Protein AF-X1QXH3-F1 (afdb_monomer)

Nearest PDB structures (foldseek):
  6d8k-assembly1_A  TM=6.281E-01  e=1.648E-02  Bacteroides ovatus
  6ncw-assembly1_A  TM=4.929E-01  e=1.855E-02  Eisenbergiella tayi
  6ncx-assembly1_C  TM=5.466E-01  e=3.772E-02  Eisenbergiella tayi
  6bqm-assembly1_A  TM=4.252E-01  e=1.968E-02  Vibrio cholerae O395
  6ncx-assembly1_D  TM=4.788E-01  e=3.772E-02  Eisenbergiella tayi

Foldseek 3Di:
DPVLVVLVVLLVPLVVVCVVDVADVVSLVVNLVSLVVHPDDPVSVVVNVVSVVSPPHAADQFNQLVQKWWDDDDVNFTKIKGWHQPQFKFFKWFWFKFADDQWKKWKDKPNHTWDMDGDGTDGDITGHIDGHGTMMIMMTIDDDPRRPDDGDPSMRTGTRRHD

Mean predicted aligned error: 6.73 Å

Secondary structure (DSSP, 8-state):
-HHHHHHHHHHHHHHHHHHH-S--TTHHHHHHHHHHHH--SHHHHHHHHHHHTTTTSS--SSB-GGG-EEEEEETT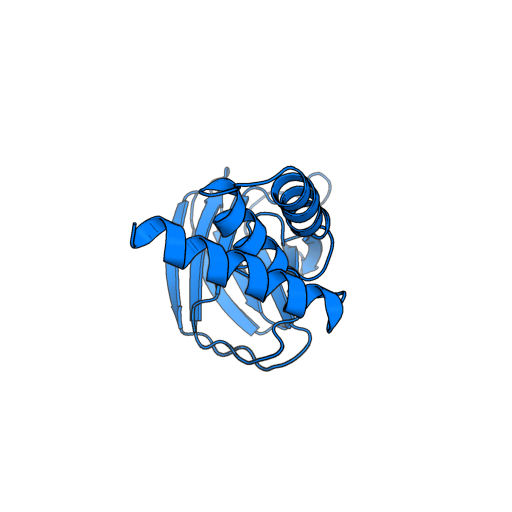EEEEEEEE--SS-EEEEEEEEEESSS-EEEEEETTEEEEEEESSEEEEEEEEEE-SSSEEEEEEEESS--TTS--S-SEEEEEEEE-

Solvent-accessible surface area (backbone atoms only — not comparable to full-atom values): 8855 Å² total; per-residue (Å²): 114,70,73,62,54,52,43,54,52,56,50,58,48,41,53,55,49,46,73,76,47,84,78,51,25,35,52,20,56,54,32,26,58,50,34,76,76,59,59,87,47,76,66,43,50,58,48,24,54,50,21,52,62,54,68,76,69,45,49,38,87,16,40,49,52,87,43,61,42,63,67,48,68,56,95,87,28,42,30,28,32,25,77,27,59,43,82,48,58,30,46,19,33,34,39,43,35,41,34,78,57,90,35,32,39,37,36,26,42,78,84,40,86,68,46,74,53,70,50,38,65,45,79,47,78,44,82,42,81,46,71,59,38,86,42,36,38,30,44,32,48,51,64,94,71,64,83,89,77,70,71,64,76,68,49,48,45,33,33,31,65,35,98

Organism: NCBI:txid412755

Radius of gyration: 18.26 Å; Cα contacts (8 Å, |Δi|>4): 322; chains: 1; bounding box: 44×34×48 Å

Sequence (163 aa):
AEKERNFKEAETKYREVLRLNSQYFPAWIHLRDVLSVNSRTAGDQIELERLEKKIALFKMDRIVPDAWTWSGNYEGLPSWKAPFRIAEPLNGLRIKFTGEEKGAWKLLLDGRFIEAWAGSKWVEDRPVTVPAGEHEFRLIYYGNIFPSEKKKPPFTLQVHFKK

pLDDT: mean 79.24, std 11.8, range [45.69, 96.62]

Structure (mmCIF, N/CA/C/O backbone):
data_AF-X1QXH3-F1
#
_entry.id   AF-X1QXH3-F1
#
loop_
_atom_site.group_PDB
_atom_site.id
_atom_site.type_symbol
_atom_site.label_atom_id
_atom_site.label_alt_id
_atom_site.label_comp_id
_atom_site.label_asym_id
_atom_site.label_entity_id
_atom_site.label_seq_id
_atom_site.pdbx_PDB_ins_code
_atom_site.Cartn_x
_atom_site.Cartn_y
_atom_site.Cartn_z
_atom_site.occupancy
_atom_site.B_iso_or_equiv
_atom_site.auth_seq_id
_atom_site.auth_comp_id
_atom_site.auth_asym_id
_atom_site.auth_atom_id
_atom_site.pdbx_PDB_model_num
ATOM 1 N N . ALA A 1 1 ? -26.548 -8.399 14.775 1.00 55.44 1 ALA A N 1
ATOM 2 C CA . ALA A 1 1 ? -25.954 -9.559 15.472 1.00 55.44 1 ALA A CA 1
ATOM 3 C C . ALA A 1 1 ? -24.598 -9.956 14.875 1.00 55.44 1 ALA A C 1
ATOM 5 O O . ALA A 1 1 ? -23.573 -9.549 15.405 1.00 55.44 1 ALA A O 1
ATOM 6 N N . GLU A 1 2 ? -24.555 -10.723 13.780 1.00 57.16 2 GLU A N 1
ATOM 7 C CA . GLU A 1 2 ? -23.307 -11.344 13.292 1.00 57.16 2 GLU A CA 1
ATOM 8 C C . GLU A 1 2 ? -22.333 -10.341 12.642 1.00 57.16 2 GLU A C 1
ATOM 10 O O . GLU A 1 2 ? -21.167 -10.266 13.019 1.00 57.16 2 GLU A O 1
ATOM 15 N N . LYS A 1 3 ? -22.827 -9.466 11.756 1.00 59.59 3 LYS A N 1
ATOM 16 C CA . LYS A 1 3 ? -22.007 -8.451 11.062 1.00 59.59 3 LYS A CA 1
ATOM 17 C C . LYS A 1 3 ? -21.305 -7.472 12.020 1.00 59.59 3 LYS A C 1
ATOM 19 O O . LYS A 1 3 ? -20.147 -7.128 11.815 1.00 59.59 3 LYS A O 1
ATOM 24 N N . GLU A 1 4 ? -21.980 -7.065 13.095 1.00 58.56 4 GLU A N 1
ATOM 25 C CA . GLU A 1 4 ? -21.424 -6.155 14.109 1.00 58.56 4 GLU A CA 1
ATOM 26 C C . GLU A 1 4 ? -20.400 -6.858 15.007 1.00 58.56 4 GLU A C 1
ATOM 28 O O . GLU A 1 4 ? -19.389 -6.253 15.374 1.00 58.56 4 GLU A O 1
ATOM 33 N N . ARG A 1 5 ? -20.617 -8.144 15.329 1.00 62.03 5 ARG A N 1
ATOM 34 C CA . ARG A 1 5 ? -19.631 -8.981 16.034 1.00 62.03 5 ARG A CA 1
ATOM 35 C C . ARG A 1 5 ? -18.299 -8.979 15.269 1.00 62.03 5 ARG A C 1
ATOM 37 O O . ARG A 1 5 ? -17.258 -8.737 15.877 1.00 62.03 5 ARG A O 1
ATOM 44 N N . ASN A 1 6 ? -18.358 -9.083 13.940 1.00 67.56 6 ASN A N 1
ATOM 45 C CA . ASN A 1 6 ? -17.184 -9.144 13.060 1.00 67.56 6 ASN A CA 1
ATOM 46 C C . ASN A 1 6 ? -16.370 -7.840 13.022 1.00 67.56 6 ASN A C 1
ATOM 48 O O . ASN A 1 6 ? -15.144 -7.873 13.143 1.00 67.56 6 ASN A O 1
ATOM 52 N N . PHE A 1 7 ? -17.019 -6.676 12.917 1.00 71.81 7 PHE A N 1
ATOM 53 C CA . PHE A 1 7 ? -16.288 -5.405 12.952 1.00 71.81 7 PHE A CA 1
ATOM 54 C C . PHE A 1 7 ? -15.589 -5.153 14.299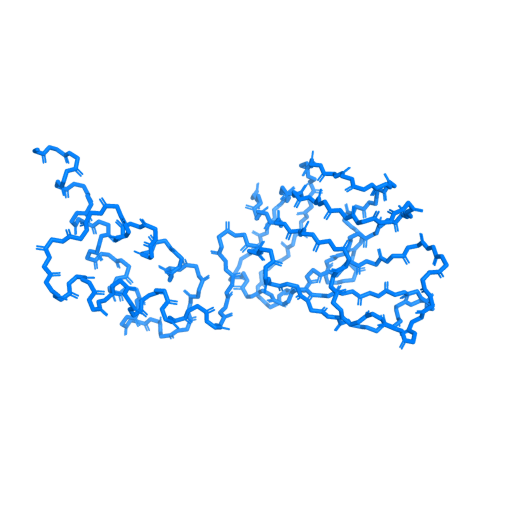 1.00 71.81 7 PHE A C 1
ATOM 56 O O . PHE A 1 7 ? -14.581 -4.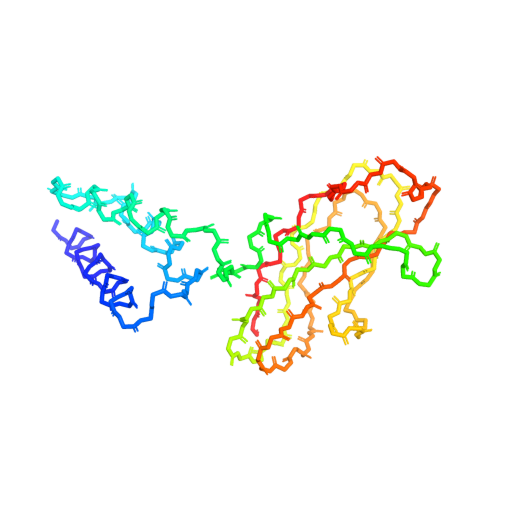460 14.320 1.00 71.81 7 PHE A O 1
ATOM 63 N N . LYS A 1 8 ? -16.086 -5.700 15.425 1.00 67.88 8 LYS A N 1
ATOM 64 C CA . LYS A 1 8 ? -15.467 -5.517 16.763 1.00 67.88 8 LYS A CA 1
ATOM 65 C C . LYS A 1 8 ? -14.120 -6.214 16.890 1.00 67.88 8 LYS A C 1
ATOM 67 O O . LYS A 1 8 ? -13.197 -5.697 17.519 1.00 67.88 8 LYS A O 1
ATOM 72 N N . GLU A 1 9 ? -14.000 -7.369 16.250 1.00 69.75 9 GLU A N 1
ATOM 73 C CA . GLU A 1 9 ? -12.726 -8.064 16.140 1.00 69.75 9 GLU A CA 1
ATOM 74 C C . GLU A 1 9 ? -11.737 -7.322 15.243 1.00 69.75 9 GLU A C 1
ATOM 76 O O . GLU A 1 9 ? -10.597 -7.115 15.650 1.00 69.75 9 GLU A O 1
ATOM 81 N N . ALA A 1 10 ? -12.151 -6.909 14.041 1.00 77.69 10 ALA A N 1
ATOM 82 C CA . ALA A 1 10 ? -11.262 -6.219 13.102 1.00 77.69 10 ALA A CA 1
ATOM 83 C C . ALA A 1 10 ? -10.753 -4.876 13.665 1.00 77.69 10 ALA A C 1
ATOM 85 O O . ALA A 1 10 ? -9.593 -4.510 13.480 1.00 77.69 10 ALA A O 1
ATOM 86 N N . GLU A 1 11 ? -11.618 -4.197 14.419 1.00 74.38 11 GLU A N 1
ATOM 87 C CA . GLU A 1 11 ? -11.330 -2.998 15.196 1.00 74.38 11 GLU A CA 1
ATOM 88 C C . GLU A 1 11 ? -10.225 -3.217 16.231 1.00 74.38 11 GLU A C 1
ATOM 90 O O . GLU A 1 11 ? -9.202 -2.538 16.198 1.00 74.38 11 GLU A O 1
ATOM 95 N N . THR A 1 12 ? -10.393 -4.204 17.113 1.00 85.00 12 THR A N 1
ATOM 96 C CA . THR A 1 12 ? -9.421 -4.508 18.176 1.00 85.00 12 THR A CA 1
ATOM 97 C C . THR A 1 12 ? -8.050 -4.903 17.599 1.00 85.00 12 THR A C 1
ATOM 99 O O . THR A 1 12 ? -7.009 -4.563 18.161 1.00 85.00 12 THR A O 1
ATOM 102 N N . LYS A 1 13 ? -8.032 -5.573 16.438 1.00 75.69 13 LYS A N 1
ATOM 103 C CA . LYS A 1 13 ? -6.828 -6.186 15.852 1.00 75.69 13 LYS A CA 1
ATOM 104 C C . LYS A 1 13 ? -5.816 -5.186 15.279 1.00 75.69 13 LYS A C 1
ATOM 106 O O . LYS A 1 13 ? -4.644 -5.246 15.642 1.00 75.69 13 LYS A O 1
ATOM 111 N N . TYR A 1 14 ? -6.207 -4.228 14.434 1.00 80.69 14 TYR A N 1
ATOM 112 C CA . TYR A 1 14 ? -5.215 -3.279 13.886 1.00 80.69 14 TYR A CA 1
ATOM 113 C C . TYR A 1 14 ? -4.680 -2.270 14.939 1.00 80.69 14 TYR A C 1
ATOM 115 O O . TYR A 1 14 ? -3.644 -1.637 14.715 1.00 80.69 14 TYR A O 1
ATOM 123 N N . ARG A 1 15 ? -5.338 -2.142 16.103 1.00 81.44 15 ARG A N 1
ATOM 124 C CA . ARG A 1 15 ? -4.878 -1.335 17.256 1.00 81.44 15 ARG A CA 1
ATOM 125 C C . ARG A 1 15 ? -3.687 -1.986 17.947 1.00 81.44 15 ARG A C 1
ATOM 127 O O . ARG A 1 15 ? -2.678 -1.338 18.218 1.00 81.44 15 ARG A O 1
ATOM 134 N N . GLU A 1 16 ? -3.753 -3.300 18.132 1.00 83.19 16 GLU A N 1
ATOM 135 C CA . GLU A 1 16 ? -2.626 -4.093 18.619 1.00 83.19 16 GLU A CA 1
ATOM 136 C C . GLU A 1 16 ? -1.417 -4.000 17.665 1.00 83.19 16 GLU A C 1
ATOM 138 O O . GLU A 1 16 ? -0.287 -3.789 18.114 1.00 83.19 16 GLU A O 1
ATOM 143 N N . VAL A 1 17 ? -1.659 -3.996 16.345 1.00 73.31 17 VAL A N 1
ATOM 144 C CA . VAL A 1 17 ? -0.618 -3.790 15.316 1.00 73.31 17 VAL A CA 1
ATOM 145 C C . VAL A 1 17 ? 0.075 -2.424 15.446 1.00 73.31 17 VAL A C 1
ATOM 147 O O . VAL A 1 17 ? 1.301 -2.355 15.337 1.00 73.31 17 VAL A O 1
ATOM 150 N N . LEU A 1 18 ? -0.661 -1.342 15.745 1.00 71.44 18 LEU A N 1
ATOM 151 C CA . LEU A 1 18 ? -0.065 -0.019 16.005 1.00 71.44 18 LEU A CA 1
ATOM 152 C C . LEU A 1 18 ? 0.845 0.040 17.226 1.00 71.44 18 LEU A C 1
ATOM 154 O O . LEU A 1 18 ? 1.728 0.907 17.276 1.00 71.44 18 LEU A O 1
ATOM 158 N N . ARG A 1 19 ? 0.516 -0.763 18.239 1.00 80.31 19 ARG A N 1
ATOM 159 C CA . ARG A 1 19 ? 1.165 -0.764 19.550 1.00 80.31 19 ARG A CA 1
ATOM 160 C C . ARG A 1 19 ? 2.523 -1.458 19.489 1.00 80.31 19 ARG A C 1
ATOM 162 O O . ARG A 1 19 ? 3.424 -1.080 20.228 1.00 80.31 19 ARG A O 1
ATOM 169 N N . LEU A 1 20 ? 2.646 -2.441 18.596 1.00 67.38 20 LEU A N 1
ATOM 170 C CA . LEU A 1 20 ? 3.855 -3.231 18.370 1.00 67.38 20 LEU A CA 1
ATOM 171 C C . LEU A 1 20 ? 4.760 -2.607 17.296 1.00 67.38 20 LEU A C 1
ATOM 173 O O . LEU A 1 20 ? 5.945 -2.415 17.548 1.00 67.38 20 LEU A O 1
ATOM 177 N N . ASN A 1 21 ? 4.212 -2.225 16.134 1.00 66.56 21 ASN A N 1
ATOM 178 C CA . ASN A 1 21 ? 4.941 -1.445 15.130 1.00 66.56 21 ASN A CA 1
ATOM 179 C C . ASN A 1 21 ? 4.266 -0.082 14.918 1.00 66.56 21 ASN A C 1
ATOM 181 O O . ASN A 1 21 ? 3.238 0.060 14.248 1.00 66.56 21 ASN A O 1
ATOM 185 N N . SER A 1 22 ? 4.898 0.961 15.457 1.00 70.19 22 SER A N 1
ATOM 186 C CA . SER A 1 22 ? 4.425 2.338 15.341 1.00 70.19 22 SER A CA 1
ATOM 187 C C . SER A 1 22 ? 4.628 2.958 13.950 1.00 70.19 22 SER A C 1
ATOM 189 O O . SER A 1 22 ? 4.275 4.126 13.780 1.00 70.19 22 SER A O 1
ATOM 191 N N . GLN A 1 23 ? 5.122 2.193 12.963 1.00 65.19 23 GLN A N 1
ATOM 192 C CA . GLN A 1 23 ? 5.494 2.627 11.611 1.00 65.19 23 GLN A CA 1
ATOM 193 C C . GLN A 1 23 ? 5.084 1.603 10.514 1.00 65.19 23 GLN A C 1
ATOM 195 O O . GLN A 1 23 ? 5.916 0.888 9.963 1.00 65.19 23 GLN A O 1
ATOM 200 N N . TYR A 1 24 ? 3.786 1.524 10.170 1.00 67.00 24 TYR A N 1
ATOM 201 C CA . TYR A 1 24 ? 3.242 0.534 9.215 1.00 67.00 24 TYR A CA 1
ATOM 202 C C . TYR A 1 24 ? 1.920 0.963 8.514 1.00 67.00 24 TYR A C 1
ATOM 204 O O . TYR A 1 24 ? 0.858 0.430 8.828 1.00 67.00 24 TYR A O 1
ATOM 212 N N . PHE A 1 25 ? 1.943 1.851 7.501 1.00 68.69 25 PHE A N 1
ATOM 213 C CA . PHE A 1 25 ? 0.722 2.227 6.731 1.00 68.69 25 PHE A CA 1
ATOM 214 C C . PHE A 1 25 ? 0.293 1.259 5.619 1.00 68.69 25 PHE A C 1
ATOM 216 O O . PHE A 1 25 ? -0.032 1.646 4.511 1.00 68.69 25 PHE A O 1
ATOM 223 N N . PRO A 1 26 ? 0.247 -0.034 5.923 1.00 73.81 26 PRO A N 1
ATOM 224 C CA . PRO A 1 26 ? -0.897 -0.870 5.541 1.00 73.81 26 PRO A CA 1
ATOM 225 C C . PRO A 1 26 ? -1.969 -0.929 6.612 1.00 73.81 26 PRO A C 1
ATOM 227 O O . PRO A 1 26 ? -3.142 -0.675 6.347 1.00 73.81 26 PRO A O 1
ATOM 230 N N . ALA A 1 27 ? -1.577 -1.251 7.847 1.00 69.81 27 ALA A N 1
ATOM 231 C CA . ALA A 1 27 ? -2.521 -1.525 8.931 1.00 69.81 27 ALA A CA 1
ATOM 232 C C . ALA A 1 27 ? -3.408 -0.310 9.239 1.00 69.81 27 ALA A C 1
ATOM 234 O O . ALA A 1 27 ? -4.531 -0.426 9.717 1.00 69.81 27 ALA A O 1
ATOM 235 N N . TRP A 1 28 ? -2.875 0.864 8.922 1.00 69.25 28 TRP A N 1
ATOM 236 C CA . TRP A 1 28 ? -3.445 2.173 9.174 1.00 69.25 28 TRP A CA 1
ATOM 237 C C . TRP A 1 28 ? -4.603 2.471 8.195 1.00 69.25 28 TRP A C 1
ATOM 239 O O . TRP A 1 28 ? -5.638 2.983 8.610 1.00 69.25 28 TRP A O 1
ATOM 249 N N . ILE A 1 29 ? -4.482 2.048 6.923 1.00 73.56 29 ILE A N 1
ATOM 250 C CA . ILE A 1 29 ? -5.555 2.110 5.908 1.00 73.56 29 ILE A CA 1
ATOM 251 C C . ILE A 1 29 ? -6.711 1.203 6.317 1.00 73.56 29 ILE A C 1
ATOM 253 O O . ILE A 1 29 ? -7.869 1.594 6.237 1.00 73.56 29 ILE A O 1
ATOM 257 N N . HIS A 1 30 ? -6.415 -0.033 6.707 1.00 68.69 30 HIS A N 1
ATOM 258 C CA . HIS A 1 30 ? -7.485 -1.005 6.865 1.00 68.69 30 HIS A CA 1
ATOM 259 C C . HIS A 1 30 ? -8.227 -0.845 8.186 1.00 68.69 30 HIS A C 1
ATOM 261 O O . HIS A 1 30 ? -9.422 -1.129 8.228 1.00 68.69 30 HIS A O 1
ATOM 267 N N . LEU A 1 31 ? -7.588 -0.316 9.237 1.00 79.62 31 LEU A N 1
ATOM 268 C CA . LEU A 1 31 ? -8.359 0.091 10.408 1.00 79.62 31 LEU A CA 1
ATOM 269 C C . LEU A 1 31 ? -9.157 1.368 10.161 1.00 79.62 31 LEU A C 1
ATOM 271 O O . LEU A 1 31 ? -10.265 1.468 10.676 1.00 79.62 31 LEU A O 1
ATOM 275 N N . ARG A 1 32 ? -8.643 2.299 9.343 1.00 77.12 32 ARG A N 1
ATOM 276 C CA . ARG A 1 32 ? -9.455 3.395 8.801 1.00 77.12 32 ARG A CA 1
ATOM 277 C C . ARG A 1 32 ? -10.715 2.827 8.140 1.00 77.12 32 ARG A C 1
ATOM 279 O O . ARG A 1 32 ? -11.825 3.163 8.542 1.00 77.12 32 ARG A O 1
ATOM 286 N N . ASP A 1 33 ? -10.553 1.896 7.204 1.00 86.56 33 ASP A N 1
ATOM 287 C CA . ASP A 1 33 ? -11.674 1.307 6.465 1.00 86.56 33 ASP A CA 1
ATOM 288 C C . ASP A 1 33 ? -12.656 0.556 7.392 1.00 86.56 33 ASP A C 1
ATOM 290 O O . ASP A 1 33 ? -13.864 0.760 7.304 1.00 86.56 33 ASP A O 1
ATOM 294 N N . VAL A 1 34 ? -12.166 -0.255 8.335 1.00 76.75 34 VAL A N 1
ATOM 295 C CA . VAL A 1 34 ? -12.995 -1.019 9.293 1.00 76.75 34 VAL A CA 1
ATOM 296 C C . VAL A 1 34 ? -13.791 -0.120 10.235 1.00 76.75 34 VAL A C 1
ATOM 298 O O . VAL A 1 34 ? -14.979 -0.361 10.463 1.00 76.75 34 VAL A O 1
ATOM 301 N N . LEU A 1 35 ? -13.152 0.908 10.790 1.00 79.25 35 LEU A N 1
ATOM 302 C CA . LEU A 1 35 ? -13.797 1.780 11.765 1.00 79.25 35 LEU A CA 1
ATOM 303 C C . LEU A 1 35 ? -14.742 2.784 11.109 1.00 79.25 35 LEU A C 1
ATOM 305 O O . LEU A 1 35 ? -15.755 3.129 11.715 1.00 79.25 35 LEU A O 1
ATOM 309 N N . SER A 1 36 ? -14.482 3.162 9.853 1.00 75.81 36 SER A N 1
ATOM 310 C CA . SER A 1 36 ? -15.387 4.005 9.062 1.00 75.81 36 SER A CA 1
ATOM 311 C C . SER A 1 36 ? -16.774 3.384 8.839 1.00 75.81 36 SER A C 1
ATOM 313 O O . SER A 1 36 ? -17.728 4.106 8.564 1.00 75.81 36 SER A O 1
ATOM 315 N N . VAL A 1 37 ? -16.909 2.057 8.982 1.00 82.19 37 VAL A N 1
ATOM 316 C CA . VAL A 1 37 ? -18.167 1.332 8.732 1.00 82.19 37 VAL A CA 1
ATOM 317 C C . VAL A 1 37 ? -18.889 0.918 10.025 1.00 82.19 37 VAL A C 1
ATOM 319 O O . VAL A 1 37 ? -20.084 0.630 9.979 1.00 82.19 37 VAL A O 1
ATOM 322 N N . ASN A 1 38 ? -18.212 0.869 11.183 1.00 72.38 38 ASN A N 1
ATOM 323 C CA . ASN A 1 38 ? -18.792 0.290 12.407 1.00 72.38 38 ASN A CA 1
ATOM 324 C C . ASN A 1 38 ? -18.125 0.788 13.720 1.00 72.38 38 ASN A C 1
ATOM 326 O O . ASN A 1 38 ? -17.814 -0.007 14.613 1.00 72.38 38 ASN A O 1
ATOM 330 N N . SER A 1 39 ? -17.914 2.095 13.886 1.00 74.81 39 SER A N 1
ATOM 331 C CA . SER A 1 39 ? -17.568 2.666 15.202 1.00 74.81 39 SER A CA 1
ATOM 332 C C . SER A 1 39 ? -18.719 2.487 16.206 1.00 74.81 39 SER A C 1
ATOM 334 O O . SER A 1 39 ? -19.881 2.632 15.820 1.00 74.81 39 SER A O 1
ATOM 336 N N . ARG A 1 40 ? -18.433 2.222 17.489 1.00 74.06 40 ARG A N 1
ATOM 337 C CA . ARG A 1 40 ? -19.476 2.040 18.529 1.00 74.06 40 ARG A CA 1
ATOM 338 C C . ARG A 1 40 ? -19.292 2.864 19.795 1.00 74.06 40 ARG A C 1
ATOM 340 O O . ARG A 1 40 ? -20.217 2.928 20.602 1.00 74.06 40 ARG A O 1
ATOM 347 N N . THR A 1 41 ? -18.120 3.448 20.006 1.00 82.31 41 THR A N 1
ATOM 348 C CA . THR A 1 41 ? -17.803 4.220 21.209 1.00 82.31 41 THR A CA 1
ATOM 349 C C . THR A 1 41 ? -16.992 5.463 20.853 1.00 82.31 41 THR A C 1
ATOM 351 O O . THR A 1 41 ? -16.329 5.510 19.821 1.00 82.31 41 THR A O 1
ATOM 354 N N . ALA A 1 42 ? -16.977 6.461 21.739 1.00 77.06 42 ALA A N 1
ATOM 355 C CA . ALA A 1 42 ? -16.150 7.654 21.543 1.00 77.06 42 ALA A CA 1
ATOM 356 C C . ALA A 1 42 ? -14.644 7.325 21.432 1.00 77.06 42 ALA A C 1
ATOM 358 O O . ALA A 1 42 ? -13.926 7.977 20.680 1.00 77.06 42 ALA A O 1
ATOM 359 N N . GLY A 1 43 ? -14.167 6.283 22.128 1.00 80.31 43 GLY A N 1
ATOM 360 C CA . GLY A 1 43 ? -12.792 5.789 21.988 1.00 80.31 43 GLY A CA 1
ATOM 361 C C . GLY A 1 43 ? -12.519 5.170 20.615 1.00 80.31 43 GLY A C 1
ATOM 362 O O . GLY A 1 43 ? -11.425 5.327 20.077 1.00 80.31 43 GLY A O 1
ATOM 363 N N . ASP A 1 44 ? -13.532 4.545 20.015 1.00 81.00 44 ASP A N 1
ATOM 364 C CA . ASP A 1 44 ? -13.432 3.953 18.684 1.00 81.00 44 ASP A CA 1
ATOM 365 C C . ASP A 1 44 ? -13.313 5.015 17.588 1.00 81.00 44 ASP A C 1
ATOM 367 O O . ASP A 1 44 ? -12.487 4.873 16.687 1.00 81.00 44 ASP A O 1
ATOM 371 N N . GLN A 1 45 ? -14.064 6.117 17.715 1.00 78.19 45 GLN A N 1
ATOM 372 C CA . GLN A 1 45 ? -13.869 7.339 16.926 1.00 78.19 45 GLN A CA 1
ATOM 373 C C . GLN A 1 45 ? -12.435 7.882 17.074 1.00 78.19 45 GLN A C 1
ATOM 375 O O . GLN A 1 45 ? -11.753 8.115 16.079 1.00 78.19 45 GLN A O 1
ATOM 380 N N . ILE A 1 46 ? -11.946 8.036 18.309 1.00 84.50 46 ILE A N 1
ATOM 381 C CA . ILE A 1 46 ? -10.619 8.613 18.600 1.00 84.50 46 ILE A CA 1
ATOM 382 C C . ILE A 1 46 ? -9.471 7.741 18.062 1.00 84.50 46 ILE A C 1
ATOM 384 O O . ILE A 1 46 ? -8.396 8.257 17.739 1.00 84.50 46 ILE A O 1
ATOM 388 N N . GLU A 1 47 ? -9.671 6.426 17.944 1.00 78.44 47 GLU A N 1
ATOM 389 C CA . GLU A 1 47 ? -8.668 5.514 17.395 1.00 78.44 47 GLU A CA 1
ATOM 390 C C . GLU A 1 47 ? -8.827 5.238 15.892 1.00 78.44 47 GLU A C 1
ATOM 392 O O . GLU A 1 47 ? -7.810 5.051 15.223 1.00 78.44 47 GLU A O 1
ATOM 397 N N . LEU A 1 48 ? -10.036 5.357 15.327 1.00 84.50 48 LEU A N 1
ATOM 398 C CA . LEU A 1 48 ? -10.241 5.564 13.884 1.00 84.50 48 LEU A CA 1
ATOM 399 C C . LEU A 1 48 ? -9.391 6.728 13.432 1.00 84.50 48 LEU A C 1
ATOM 401 O O . LEU A 1 48 ? -8.428 6.530 12.688 1.00 84.50 48 LEU A O 1
ATOM 405 N N . GLU A 1 49 ? -9.650 7.889 14.028 1.00 63.81 49 GLU A N 1
ATOM 406 C CA . GLU A 1 49 ? -8.864 9.093 13.841 1.00 63.81 49 GLU A CA 1
ATOM 407 C C . GLU A 1 49 ? -7.361 8.851 14.021 1.00 63.81 49 GLU A C 1
ATOM 409 O O . GLU A 1 49 ? -6.575 9.573 13.425 1.00 63.81 49 GLU A O 1
ATOM 414 N N . ARG A 1 50 ? -6.917 7.876 14.827 1.00 84.69 50 ARG A N 1
ATOM 415 C CA . ARG A 1 50 ? -5.491 7.593 15.065 1.00 84.69 50 ARG A CA 1
ATOM 416 C C . ARG A 1 50 ? -4.856 6.661 14.034 1.00 84.69 50 ARG A C 1
ATOM 418 O O . ARG A 1 50 ? -3.634 6.717 13.885 1.00 84.69 50 ARG A O 1
ATOM 425 N N . LEU A 1 51 ? -5.639 5.863 13.306 1.00 69.31 51 LEU A N 1
ATOM 426 C CA . LEU A 1 51 ? -5.162 5.049 12.181 1.00 69.31 51 LEU A CA 1
ATOM 427 C C . LEU A 1 51 ? -5.339 5.710 10.824 1.00 69.31 51 LEU A C 1
ATOM 429 O O . LEU A 1 51 ? -4.417 5.603 10.018 1.00 69.31 51 LEU A O 1
ATOM 433 N N . GLU A 1 52 ? -6.377 6.520 10.609 1.00 73.06 52 GLU A N 1
ATOM 434 C CA . GLU A 1 52 ? -6.314 7.489 9.508 1.00 73.06 52 GLU A CA 1
ATOM 435 C C . GLU A 1 52 ? -5.233 8.558 9.769 1.00 73.06 52 GLU A C 1
ATOM 437 O O . GLU A 1 52 ? -4.550 8.948 8.832 1.00 73.06 52 GLU A O 1
ATOM 442 N N . LYS A 1 53 ? -4.956 8.995 11.013 1.00 63.72 53 LYS A N 1
ATOM 443 C CA . LYS A 1 53 ? -3.841 9.946 11.281 1.00 63.72 53 LYS A CA 1
ATOM 444 C C . LYS A 1 53 ? -2.477 9.403 10.960 1.00 63.72 53 LYS A C 1
ATOM 446 O O . LYS A 1 53 ? -1.564 10.152 10.627 1.00 63.72 53 LYS A O 1
ATOM 451 N N . LYS A 1 54 ? -2.279 8.114 11.151 1.00 66.94 54 LYS A N 1
ATOM 452 C CA . LYS A 1 54 ? -0.933 7.594 11.030 1.00 66.94 54 LYS A CA 1
ATOM 453 C C . LYS A 1 54 ? -0.477 7.645 9.552 1.00 66.94 54 LYS A C 1
ATOM 455 O O . LYS A 1 54 ? 0.718 7.696 9.303 1.00 66.94 54 LYS A O 1
ATOM 460 N N . ILE A 1 55 ? -1.402 7.794 8.589 1.00 65.88 55 ILE A N 1
ATOM 461 C CA . ILE A 1 55 ? -1.309 7.787 7.104 1.00 65.88 55 ILE A CA 1
ATOM 462 C C . ILE A 1 55 ? -0.332 8.779 6.406 1.00 65.88 55 ILE A C 1
ATOM 464 O O . ILE A 1 55 ? -0.469 9.097 5.228 1.00 65.88 55 ILE A O 1
ATOM 468 N N . ALA A 1 56 ? 0.734 9.205 7.083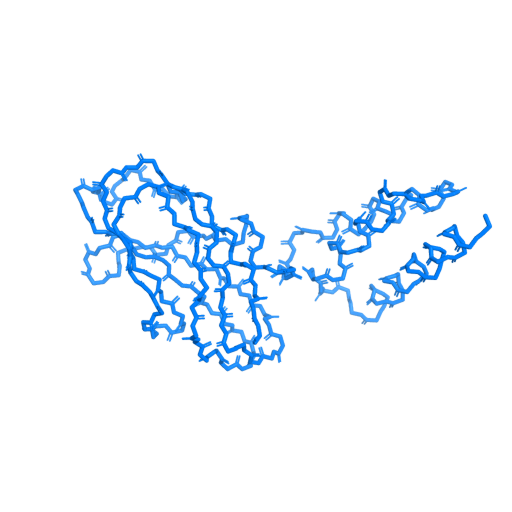 1.00 45.69 56 ALA A N 1
ATOM 469 C CA . ALA A 1 56 ? 1.870 9.933 6.515 1.00 45.69 56 ALA A CA 1
ATOM 470 C C . ALA A 1 56 ? 3.072 9.040 6.108 1.00 45.69 56 ALA A C 1
ATOM 472 O O . ALA A 1 56 ? 3.820 9.439 5.221 1.00 45.69 56 ALA A O 1
ATOM 473 N N . LEU A 1 57 ? 3.273 7.856 6.720 1.00 65.56 57 LEU A N 1
ATOM 474 C CA . LEU A 1 57 ? 4.483 7.019 6.526 1.00 65.56 57 LEU A CA 1
ATOM 475 C C . LEU A 1 57 ? 4.375 5.911 5.439 1.00 65.56 57 LEU A C 1
ATOM 477 O O . LEU A 1 57 ? 4.367 6.230 4.262 1.00 65.56 57 LEU A O 1
ATOM 481 N N . PHE A 1 58 ? 4.339 4.615 5.796 1.00 53.88 58 PHE A N 1
ATOM 482 C CA . PHE A 1 58 ? 4.893 3.523 4.953 1.00 53.88 58 PHE A CA 1
ATOM 483 C C . PHE A 1 58 ? 4.033 2.852 3.840 1.00 53.88 58 PHE A C 1
ATOM 485 O O . PHE A 1 58 ? 4.515 1.915 3.215 1.00 53.88 58 PHE A O 1
ATOM 492 N N . LYS A 1 59 ? 2.820 3.338 3.541 1.00 55.16 59 LYS A N 1
ATOM 493 C CA . LYS A 1 59 ? 2.142 3.247 2.214 1.00 55.16 59 LYS A CA 1
ATOM 494 C C . LYS A 1 59 ? 1.920 1.857 1.571 1.00 55.16 59 LYS A C 1
ATOM 496 O O . LYS A 1 59 ? 2.634 1.463 0.649 1.00 55.16 59 LYS A O 1
ATOM 501 N N . MET A 1 60 ? 0.875 1.139 2.001 1.00 65.00 60 MET A N 1
ATOM 502 C CA . MET A 1 60 ? 0.543 -0.209 1.520 1.00 65.00 60 MET A CA 1
ATOM 503 C C . MET A 1 60 ? -0.950 -0.649 1.695 1.00 65.00 60 MET A C 1
ATOM 505 O O . MET A 1 60 ? -1.270 -1.400 2.594 1.00 65.00 60 MET A O 1
ATOM 509 N N . ASP A 1 61 ? -1.883 -0.382 0.780 1.00 70.81 61 ASP A N 1
ATOM 510 C CA . ASP A 1 61 ? -2.879 -1.454 0.420 1.00 70.81 61 ASP A CA 1
ATOM 511 C C . ASP A 1 61 ? -2.779 -1.840 -1.070 1.00 70.81 61 ASP A C 1
ATOM 513 O O . ASP A 1 61 ? -3.626 -2.460 -1.704 1.00 70.81 61 ASP A O 1
ATOM 517 N N . ARG A 1 62 ? -1.669 -1.368 -1.624 1.00 80.94 62 ARG A N 1
ATOM 518 C CA . ARG A 1 62 ? -1.515 -0.637 -2.873 1.00 80.94 62 ARG A CA 1
ATOM 519 C C . ARG A 1 62 ? -0.465 0.426 -2.567 1.00 80.94 62 ARG A C 1
ATOM 521 O O . ARG A 1 62 ? -0.456 0.986 -1.465 1.00 80.94 62 ARG A O 1
ATOM 528 N N . ILE A 1 63 ? 0.320 0.785 -3.571 1.00 81.06 63 ILE A N 1
ATOM 529 C CA . ILE A 1 63 ? 0.645 2.187 -3.793 1.00 81.06 63 ILE A CA 1
ATOM 530 C C . ILE A 1 63 ? -0.715 2.871 -3.948 1.00 81.06 63 ILE A C 1
ATOM 532 O O . ILE A 1 63 ? -1.349 2.843 -5.010 1.00 81.06 63 ILE A O 1
ATOM 536 N N . VAL A 1 64 ? -1.218 3.395 -2.829 1.00 78.81 64 VAL A N 1
ATOM 537 C CA . VAL A 1 64 ? -2.348 4.327 -2.827 1.00 78.81 64 VAL A CA 1
ATOM 538 C C . VAL A 1 64 ? -1.966 5.448 -3.801 1.00 78.81 64 VAL A C 1
ATOM 540 O O . VAL A 1 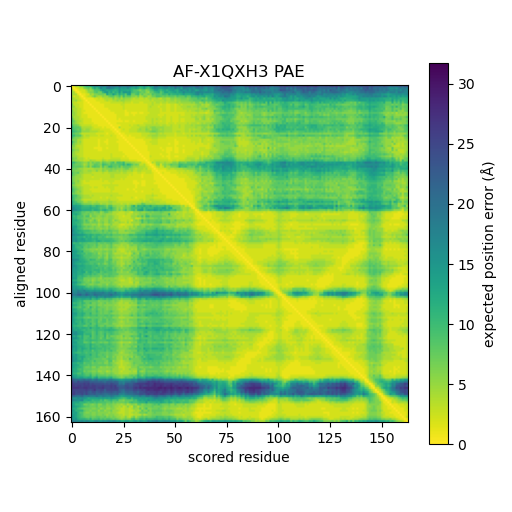64 ? -0.772 5.714 -3.933 1.00 78.81 64 VAL A O 1
ATOM 543 N N . PRO A 1 65 ? -2.879 6.058 -4.576 1.00 80.38 65 PRO A N 1
ATOM 544 C CA . PRO A 1 65 ? -2.454 6.924 -5.684 1.00 80.38 65 PRO A CA 1
ATOM 545 C C . PRO A 1 65 ? -1.502 8.056 -5.258 1.00 80.38 65 PRO A C 1
ATOM 547 O O . PRO A 1 65 ? -0.648 8.488 -6.025 1.00 80.38 65 PRO A O 1
ATOM 550 N N . ASP A 1 66 ? -1.610 8.464 -3.995 1.00 69.38 66 ASP A N 1
ATOM 551 C CA . ASP A 1 66 ? -0.772 9.396 -3.243 1.00 69.38 66 ASP A CA 1
ATOM 552 C C . ASP A 1 66 ? 0.609 8.858 -2.794 1.00 69.38 66 ASP A C 1
ATOM 554 O O . ASP A 1 66 ? 1.281 9.505 -1.990 1.00 69.38 66 ASP A O 1
ATOM 558 N N . ALA A 1 67 ? 1.060 7.692 -3.260 1.00 76.88 67 ALA A N 1
ATOM 559 C CA . ALA A 1 67 ? 2.342 7.090 -2.881 1.00 76.88 67 ALA A CA 1
ATOM 560 C C . ALA A 1 67 ? 3.496 7.301 -3.894 1.00 76.88 67 ALA A C 1
ATOM 562 O O . ALA A 1 67 ? 4.616 6.880 -3.617 1.00 76.88 67 ALA A O 1
ATOM 563 N N . TRP A 1 68 ? 3.270 8.012 -5.011 1.00 87.06 68 TRP A N 1
ATOM 564 C CA . TRP A 1 68 ? 4.290 8.380 -6.020 1.00 87.06 68 TRP A CA 1
ATOM 565 C C . TRP A 1 68 ? 4.838 9.819 -5.859 1.00 87.06 68 TRP A C 1
ATOM 567 O O . TRP A 1 68 ? 4.136 10.711 -5.391 1.00 87.06 68 TRP A O 1
ATOM 577 N N . THR A 1 69 ? 6.077 10.078 -6.305 1.00 84.69 69 THR A N 1
ATOM 578 C CA . THR A 1 69 ? 6.859 11.324 -6.090 1.00 84.69 69 THR A CA 1
ATOM 579 C C . THR A 1 69 ? 7.792 11.646 -7.280 1.00 84.69 69 THR A C 1
ATOM 581 O O . THR A 1 69 ? 8.326 10.726 -7.866 1.00 84.69 69 THR A O 1
ATOM 584 N N . TRP A 1 70 ? 8.027 12.896 -7.709 1.00 87.50 70 TRP A N 1
ATOM 585 C CA . TRP A 1 70 ? 8.933 13.180 -8.862 1.00 87.50 70 TRP A CA 1
ATOM 586 C C . TRP A 1 70 ? 10.403 12.802 -8.595 1.00 87.50 70 TRP A C 1
ATOM 588 O O . TRP A 1 70 ? 10.893 12.964 -7.477 1.00 87.50 70 TRP A O 1
ATOM 598 N N . SER A 1 71 ? 11.116 12.327 -9.623 1.00 86.69 71 SER A N 1
ATOM 599 C CA . SER A 1 71 ? 12.464 11.751 -9.508 1.00 86.69 71 SER A CA 1
ATOM 600 C C . SER A 1 71 ? 13.461 12.145 -10.615 1.00 86.69 71 SER A C 1
ATOM 602 O O . SER A 1 71 ? 14.533 11.541 -10.704 1.00 86.69 71 SER A O 1
ATOM 604 N N . GLY A 1 72 ? 13.165 13.203 -11.384 1.00 86.12 72 GLY A N 1
ATOM 605 C CA . GLY A 1 72 ? 14.108 13.872 -12.295 1.00 86.12 72 GLY A CA 1
ATOM 606 C C . GLY A 1 72 ? 14.123 13.327 -13.725 1.00 86.12 72 GLY A C 1
ATOM 607 O O . GLY A 1 72 ? 13.288 12.503 -14.096 1.00 86.12 72 GLY A O 1
ATOM 608 N N . ASN A 1 73 ? 15.098 13.777 -14.521 1.00 84.62 73 ASN A N 1
ATOM 609 C CA . ASN A 1 73 ? 15.367 13.190 -15.832 1.00 84.62 73 ASN A CA 1
ATOM 610 C C . ASN A 1 73 ? 16.072 11.843 -15.654 1.00 84.62 73 ASN A C 1
ATOM 612 O O . ASN A 1 73 ? 17.234 11.803 -15.253 1.00 84.62 73 ASN A O 1
ATOM 616 N N . TYR A 1 74 ? 15.390 10.756 -15.993 1.00 84.62 74 TYR A N 1
ATOM 617 C CA . TYR A 1 74 ? 15.989 9.437 -16.150 1.00 84.62 74 TYR A CA 1
ATOM 618 C C . TYR A 1 74 ? 16.228 9.230 -17.650 1.00 84.62 74 TYR A C 1
ATOM 620 O O . TYR A 1 74 ? 15.287 9.322 -18.431 1.00 84.62 74 TYR A O 1
ATOM 628 N N . GLU A 1 75 ? 17.481 9.030 -18.070 1.00 84.69 75 GLU A N 1
ATOM 629 C CA . GLU A 1 75 ? 17.844 8.861 -19.495 1.00 84.69 75 GLU A CA 1
ATOM 630 C C . GLU A 1 75 ? 17.436 10.062 -20.385 1.00 84.69 75 GLU A C 1
ATOM 632 O O . GLU A 1 75 ? 17.049 9.905 -21.538 1.00 84.69 75 GLU A O 1
ATOM 637 N N . GLY A 1 76 ? 17.488 11.284 -19.838 1.00 84.12 76 GLY A N 1
ATOM 638 C CA . GLY A 1 76 ? 17.052 12.507 -20.532 1.00 84.12 76 GLY A CA 1
ATOM 639 C C . GLY A 1 76 ? 15.533 12.733 -20.554 1.00 84.12 76 GLY A C 1
ATOM 640 O O . GLY A 1 76 ? 15.090 13.755 -21.073 1.00 84.12 76 GLY A O 1
ATOM 641 N N . LEU A 1 77 ? 14.744 11.829 -19.958 1.00 86.69 77 LEU A N 1
ATOM 642 C CA . LEU A 1 77 ? 13.278 11.832 -19.995 1.00 86.69 77 LEU A CA 1
ATOM 643 C C . LEU A 1 77 ? 12.639 12.006 -18.598 1.00 86.69 77 LEU A C 1
ATOM 645 O O . LEU A 1 77 ? 13.191 11.513 -17.612 1.00 86.69 77 LEU A O 1
ATOM 649 N N . PRO A 1 78 ? 11.469 12.665 -18.476 1.00 88.06 78 PRO A N 1
ATOM 650 C CA . PRO A 1 78 ? 10.796 12.904 -17.189 1.00 88.06 78 PRO A CA 1
ATOM 651 C C . PRO A 1 78 ? 10.439 11.627 -16.393 1.00 88.06 78 PRO A C 1
ATOM 653 O O . PRO A 1 78 ? 9.952 10.665 -16.988 1.00 88.06 78 PRO A O 1
ATOM 656 N N . SER A 1 79 ? 10.607 11.617 -15.055 1.00 89.94 79 SER A N 1
ATOM 657 C CA . SER A 1 79 ? 10.320 10.441 -14.199 1.00 89.94 79 SER A CA 1
ATOM 658 C C . SER A 1 79 ? 9.786 10.720 -12.772 1.00 89.94 79 SER A C 1
ATOM 660 O O . SER A 1 79 ? 10.085 11.743 -12.162 1.00 89.94 79 SER A O 1
ATOM 662 N N . TRP A 1 80 ? 9.015 9.776 -12.214 1.00 92.94 80 TRP A N 1
ATOM 663 C CA . TRP A 1 80 ? 8.460 9.733 -10.846 1.00 92.94 80 TRP A CA 1
ATOM 664 C C . TRP A 1 80 ? 8.774 8.394 -10.179 1.00 92.94 80 TRP A C 1
ATOM 666 O O . TRP A 1 80 ? 8.969 7.420 -10.882 1.00 92.94 80 TRP A O 1
ATOM 676 N N . LYS A 1 81 ? 8.772 8.308 -8.847 1.00 93.25 81 LYS A N 1
ATOM 677 C CA . LYS A 1 81 ? 9.100 7.147 -8.023 1.00 93.25 81 LYS A CA 1
ATOM 678 C C . LYS A 1 81 ? 8.148 6.959 -6.832 1.00 93.25 81 LYS A C 1
ATOM 680 O O . LYS A 1 81 ? 7.749 7.949 -6.227 1.00 93.25 81 LYS A O 1
ATOM 685 N N . ALA A 1 82 ? 7.816 5.734 -6.447 1.00 91.25 82 ALA A N 1
ATOM 686 C CA . ALA A 1 82 ? 7.079 5.435 -5.218 1.00 91.25 82 ALA A CA 1
ATOM 687 C C . ALA A 1 82 ? 7.953 4.560 -4.313 1.00 91.25 82 ALA A C 1
ATOM 689 O O . ALA A 1 82 ? 8.110 3.382 -4.635 1.00 91.25 82 ALA A O 1
ATOM 690 N N . PRO A 1 83 ? 8.554 5.102 -3.235 1.00 85.12 83 PRO A N 1
ATOM 691 C CA . PRO A 1 83 ? 9.245 4.294 -2.248 1.00 85.12 83 PRO A CA 1
ATOM 692 C C . PRO A 1 83 ? 8.201 3.593 -1.385 1.00 85.12 83 PRO A C 1
ATOM 694 O O . PRO A 1 83 ? 7.331 4.224 -0.779 1.00 85.12 83 PRO A O 1
ATOM 697 N N . PHE A 1 84 ? 8.289 2.277 -1.333 1.00 82.56 84 PHE A N 1
ATOM 698 C CA . PHE A 1 84 ? 7.382 1.451 -0.570 1.00 82.56 84 PHE A CA 1
ATOM 699 C C . PHE A 1 84 ? 8.203 0.376 0.111 1.00 82.56 84 PHE A C 1
ATOM 701 O O . PHE A 1 84 ? 8.864 -0.445 -0.527 1.00 82.56 84 PHE A O 1
ATOM 708 N N . ARG A 1 85 ? 8.149 0.375 1.441 1.00 75.50 85 ARG A N 1
ATOM 709 C CA . ARG A 1 85 ? 8.667 -0.744 2.208 1.00 75.50 85 ARG A CA 1
ATOM 710 C C . ARG A 1 85 ? 7.630 -1.856 2.202 1.00 75.50 85 ARG A C 1
ATOM 712 O O . ARG A 1 85 ? 7.017 -2.139 3.226 1.00 75.50 85 ARG A O 1
ATOM 719 N N . ILE A 1 86 ? 7.435 -2.501 1.055 1.00 68.06 86 ILE A N 1
ATOM 720 C CA . ILE A 1 86 ? 6.968 -3.885 1.107 1.00 68.06 86 ILE A CA 1
ATOM 721 C C . ILE A 1 86 ? 8.013 -4.670 1.885 1.00 68.06 86 ILE A C 1
ATOM 723 O O . ILE A 1 86 ? 9.158 -4.798 1.475 1.00 68.06 86 ILE A O 1
ATOM 727 N N . ALA A 1 87 ? 7.621 -5.250 3.009 1.00 73.94 87 ALA A N 1
ATOM 728 C CA . ALA A 1 87 ? 8.519 -6.149 3.718 1.00 73.94 87 ALA A CA 1
ATOM 729 C C . ALA A 1 87 ? 8.928 -7.380 2.865 1.00 73.94 87 ALA A C 1
ATOM 731 O O . ALA A 1 87 ? 9.776 -8.145 3.309 1.00 73.94 87 ALA A O 1
ATOM 732 N N . GLU A 1 88 ? 8.327 -7.587 1.679 1.00 61.53 88 GLU A N 1
ATOM 733 C CA . GLU A 1 88 ? 8.267 -8.856 0.945 1.00 61.53 88 GLU A CA 1
ATOM 734 C C . GLU A 1 88 ? 8.121 -8.704 -0.589 1.00 61.53 88 GLU A C 1
ATOM 736 O O . GLU A 1 88 ? 7.599 -7.687 -1.041 1.00 61.53 88 GLU A O 1
ATOM 741 N N . PRO A 1 89 ? 8.473 -9.737 -1.384 1.00 73.69 89 PRO A N 1
ATOM 742 C CA . PRO A 1 89 ? 8.351 -9.766 -2.849 1.00 73.69 89 PRO A CA 1
ATOM 743 C C . PRO A 1 89 ? 6.902 -9.679 -3.368 1.00 73.69 89 PRO A C 1
ATOM 745 O O . PRO A 1 89 ? 5.983 -10.207 -2.742 1.00 73.69 89 PRO A O 1
ATOM 748 N N . LEU A 1 90 ? 6.691 -9.103 -4.559 1.00 76.81 90 LEU A N 1
ATOM 749 C CA . LEU A 1 90 ? 5.407 -9.131 -5.298 1.00 76.81 90 LEU A CA 1
ATOM 750 C C . LEU A 1 90 ? 5.627 -9.731 -6.692 1.00 76.81 90 LEU A C 1
ATOM 752 O O . LEU A 1 90 ? 6.666 -9.435 -7.270 1.00 76.81 90 LEU A O 1
ATOM 756 N N . ASN A 1 91 ? 4.673 -10.485 -7.264 1.00 86.00 91 ASN A N 1
ATOM 757 C CA . ASN A 1 91 ? 4.791 -11.041 -8.631 1.00 86.00 91 ASN A CA 1
ATOM 758 C C . ASN A 1 91 ? 3.860 -10.392 -9.664 1.00 86.00 91 ASN A C 1
ATOM 760 O O . ASN A 1 91 ? 3.771 -10.853 -10.804 1.00 86.00 91 ASN A O 1
ATOM 764 N N . GLY A 1 92 ? 3.180 -9.304 -9.312 1.00 86.31 92 GLY A N 1
ATOM 765 C CA . GLY A 1 92 ? 2.464 -8.511 -10.295 1.00 86.31 92 GLY A CA 1
ATOM 766 C C . GLY A 1 92 ? 1.811 -7.269 -9.725 1.00 86.31 92 GLY A C 1
ATOM 767 O O . GLY A 1 92 ? 1.828 -7.029 -8.521 1.00 86.31 92 GLY A O 1
ATOM 768 N N . LEU A 1 93 ? 1.188 -6.469 -10.588 1.00 90.31 93 LEU A N 1
ATOM 769 C CA . LEU A 1 93 ? 0.583 -5.191 -10.202 1.00 90.31 93 LEU A CA 1
ATOM 770 C C . LEU A 1 93 ? -0.731 -4.973 -10.928 1.00 90.31 93 LEU A C 1
ATOM 772 O O . LEU A 1 93 ? -0.816 -5.218 -12.130 1.00 90.31 93 LEU A O 1
ATOM 776 N N . ARG A 1 94 ? -1.740 -4.452 -10.220 1.00 94.12 94 ARG A N 1
ATOM 777 C CA . ARG A 1 94 ? -2.887 -3.829 -10.879 1.00 94.12 94 ARG A CA 1
ATOM 778 C C . ARG A 1 94 ? -2.583 -2.359 -11.040 1.00 94.12 94 ARG A C 1
ATOM 780 O O . ARG A 1 94 ? -2.784 -1.579 -10.110 1.00 94.12 94 ARG A O 1
ATOM 787 N N . ILE A 1 95 ? -2.112 -2.005 -12.221 1.00 93.75 95 ILE A N 1
ATOM 788 C CA . ILE A 1 95 ? -1.853 -0.642 -12.657 1.00 93.75 95 ILE A CA 1
ATOM 789 C C . ILE A 1 95 ? -3.223 -0.055 -13.008 1.00 93.75 95 ILE A C 1
ATOM 791 O O . ILE A 1 95 ? -3.721 -0.261 -14.110 1.00 93.75 95 ILE A O 1
ATOM 795 N N . LYS A 1 96 ? -3.884 0.629 -12.060 1.00 95.75 96 LYS A N 1
ATOM 796 C CA . LYS A 1 96 ? -5.030 1.496 -12.390 1.00 95.75 96 LYS A CA 1
ATOM 797 C C . LYS A 1 96 ? -4.505 2.905 -12.619 1.00 95.75 96 LYS A C 1
ATOM 799 O O . LYS A 1 96 ? -4.316 3.656 -11.662 1.00 95.75 96 LYS A O 1
ATOM 804 N N . PHE A 1 97 ? -4.244 3.214 -13.880 1.00 93.44 97 PHE A N 1
ATOM 805 C CA . PHE A 1 97 ? -3.718 4.478 -14.363 1.00 93.44 97 PHE A CA 1
ATOM 806 C C . PHE A 1 97 ? -4.777 5.285 -15.122 1.00 93.44 97 PHE A C 1
ATOM 808 O O . PHE A 1 97 ? -5.488 4.772 -15.991 1.00 93.44 97 PHE A O 1
ATOM 815 N N . THR A 1 98 ? -4.808 6.587 -14.873 1.00 91.56 98 THR A N 1
ATOM 816 C CA . THR A 1 98 ? -5.464 7.574 -15.739 1.00 91.56 98 THR A CA 1
ATOM 817 C C . THR A 1 98 ? -4.608 8.832 -15.772 1.00 91.56 98 THR A C 1
ATOM 819 O O . THR A 1 98 ? -4.292 9.341 -14.700 1.00 91.56 98 THR A O 1
ATOM 822 N N . GLY A 1 99 ? -4.262 9.340 -16.953 1.00 83.62 99 GLY A N 1
ATOM 823 C CA . GLY A 1 99 ? -3.444 10.537 -17.157 1.00 83.62 99 GLY A CA 1
ATOM 824 C C . GLY A 1 99 ? -4.027 11.489 -18.201 1.00 83.62 99 GLY A C 1
ATOM 825 O O . GLY A 1 99 ? -4.986 11.157 -18.890 1.00 83.62 99 GLY A O 1
ATOM 826 N N . GLU A 1 100 ? -3.474 12.696 -18.279 1.00 76.38 100 GLU A N 1
ATOM 827 C CA . GLU A 1 100 ? -4.100 13.824 -18.994 1.00 76.38 100 GLU A CA 1
ATOM 828 C C . GLU A 1 100 ? -3.711 13.899 -20.480 1.00 76.38 100 GLU A C 1
ATOM 830 O O . GLU A 1 100 ? -4.562 14.104 -21.344 1.00 76.38 100 GLU A O 1
ATOM 835 N N . GLU A 1 101 ? -2.426 13.705 -20.778 1.00 67.38 101 GLU A N 1
ATOM 836 C CA . GLU A 1 101 ? -1.831 13.983 -22.089 1.00 67.38 101 GLU A CA 1
ATOM 837 C C . GLU A 1 101 ? -1.791 12.765 -23.022 1.00 67.38 101 GLU A C 1
ATOM 839 O O . GLU A 1 101 ? -1.700 11.608 -22.595 1.00 67.38 101 GLU A O 1
ATOM 844 N N . LYS A 1 102 ? -1.774 13.031 -24.335 1.00 68.50 102 LYS A N 1
ATOM 845 C CA . LYS A 1 102 ? -1.493 12.013 -25.360 1.00 68.50 102 LYS A CA 1
ATOM 846 C C . LYS A 1 102 ? 0.020 11.802 -25.496 1.00 68.50 102 LYS A C 1
ATOM 848 O O . LYS A 1 102 ? 0.647 12.327 -26.410 1.00 68.50 102 LYS A O 1
ATOM 853 N N . GLY A 1 103 ? 0.583 11.002 -24.597 1.00 79.12 103 GLY A N 1
ATOM 854 C CA . GLY A 1 103 ? 1.967 10.523 -24.667 1.00 79.12 103 GLY A CA 1
ATOM 855 C C . GLY A 1 103 ? 2.092 9.060 -24.254 1.00 79.12 103 GLY A C 1
ATOM 856 O O . GLY A 1 103 ? 1.082 8.388 -24.022 1.00 79.12 103 GLY A O 1
ATOM 857 N N . ALA A 1 104 ? 3.326 8.567 -24.172 1.00 89.38 104 ALA A N 1
ATOM 858 C CA . ALA A 1 104 ? 3.619 7.212 -23.715 1.00 89.38 104 ALA A CA 1
ATOM 859 C C . ALA A 1 104 ? 4.277 7.205 -22.328 1.00 89.38 104 ALA A C 1
ATOM 861 O O . ALA A 1 104 ? 4.948 8.153 -21.925 1.00 89.38 104 ALA A O 1
ATOM 862 N N . TRP A 1 105 ? 4.068 6.121 -21.593 1.00 92.44 105 TRP A N 1
ATOM 863 C CA . TRP A 1 105 ? 4.486 5.936 -20.208 1.00 92.44 105 TRP A CA 1
ATOM 864 C C . TRP A 1 105 ? 5.311 4.659 -20.089 1.00 92.44 105 TRP A C 1
ATOM 866 O O . TRP A 1 105 ? 5.038 3.704 -20.806 1.00 92.44 105 TRP A O 1
ATOM 876 N N . LYS A 1 106 ? 6.295 4.628 -19.185 1.00 94.69 106 LYS A N 1
ATOM 877 C CA . LYS A 1 106 ? 7.156 3.470 -18.889 1.00 94.69 106 LYS A CA 1
ATOM 878 C C . LYS A 1 106 ? 7.241 3.271 -17.379 1.00 94.69 106 LYS A C 1
ATOM 880 O O . LYS A 1 106 ? 7.863 4.082 -16.701 1.00 94.69 106 LYS A O 1
ATOM 885 N N . LEU A 1 107 ? 6.631 2.223 -16.837 1.00 96.25 107 LEU A N 1
ATOM 886 C CA . LEU A 1 107 ? 6.791 1.832 -15.440 1.00 96.25 107 LEU A CA 1
ATOM 887 C C . LEU A 1 107 ? 8.039 0.962 -15.275 1.00 96.25 107 LEU A C 1
ATOM 889 O O . LEU A 1 107 ? 8.227 -0.025 -15.981 1.00 96.25 107 LEU A O 1
ATOM 893 N N . LEU A 1 108 ? 8.862 1.340 -14.307 1.00 96.62 108 LEU A N 1
ATOM 894 C CA . LEU A 1 108 ? 10.017 0.628 -13.790 1.00 96.62 108 LEU A CA 1
ATOM 895 C C . LEU A 1 108 ? 9.799 0.248 -12.316 1.00 96.62 108 LEU A C 1
ATOM 897 O O . LEU A 1 108 ? 8.905 0.770 -11.648 1.00 96.62 108 LEU A O 1
ATOM 901 N N . LEU A 1 109 ? 10.667 -0.612 -11.801 1.00 94.56 109 LEU A N 1
ATOM 902 C CA . LEU A 1 109 ? 10.768 -1.023 -10.403 1.00 94.56 109 LEU A CA 1
ATOM 903 C C . LEU A 1 109 ? 12.222 -1.361 -10.115 1.00 94.56 109 LEU A C 1
ATOM 905 O O . LEU A 1 109 ? 12.787 -2.214 -10.798 1.00 94.56 109 LEU A O 1
ATOM 909 N N . ASP A 1 110 ? 12.831 -0.704 -9.134 1.00 93.69 110 ASP A N 1
ATOM 910 C CA . ASP A 1 110 ? 14.246 -0.890 -8.791 1.00 93.69 110 ASP A CA 1
ATOM 911 C C . ASP A 1 110 ? 15.160 -0.783 -10.040 1.00 93.69 110 ASP A C 1
ATOM 913 O O . ASP A 1 110 ? 16.154 -1.491 -10.192 1.00 93.69 110 ASP A O 1
ATOM 917 N N . GLY A 1 111 ? 14.761 0.067 -10.999 1.00 88.31 111 GLY A N 1
ATOM 918 C CA . GLY A 1 111 ? 15.397 0.244 -12.313 1.00 88.31 111 GLY A CA 1
ATOM 919 C C . GLY A 1 111 ? 15.015 -0.773 -13.405 1.00 88.31 111 GLY A C 1
ATOM 920 O O . GLY A 1 111 ? 15.293 -0.524 -14.575 1.00 88.31 111 GLY A O 1
ATOM 921 N N . ARG A 1 112 ? 14.349 -1.886 -13.079 1.00 92.62 112 ARG A N 1
ATOM 922 C CA . ARG A 1 112 ? 13.894 -2.907 -14.047 1.00 92.62 112 ARG A CA 1
ATOM 923 C C . ARG A 1 112 ? 12.628 -2.456 -14.769 1.00 92.62 112 ARG A C 1
ATOM 925 O O . ARG A 1 112 ? 11.779 -1.826 -14.152 1.00 92.62 112 ARG A O 1
ATOM 932 N N . PHE A 1 113 ? 12.472 -2.801 -16.048 1.00 92.31 113 PHE A N 1
ATOM 933 C CA . PHE A 1 113 ? 11.251 -2.517 -16.812 1.00 92.31 113 PHE A CA 1
ATOM 934 C C . PHE A 1 113 ? 10.077 -3.391 -16.365 1.00 92.31 113 PHE A C 1
ATOM 936 O O . PHE A 1 113 ? 10.235 -4.601 -16.221 1.00 92.31 113 PHE A O 1
ATOM 943 N N . ILE A 1 114 ? 8.912 -2.763 -16.187 1.00 93.81 114 ILE A N 1
ATOM 944 C CA . ILE A 1 114 ? 7.657 -3.402 -15.776 1.00 93.81 114 ILE A CA 1
ATOM 945 C C . ILE A 1 114 ? 6.609 -3.291 -16.863 1.00 93.81 114 ILE A C 1
ATOM 947 O O . ILE A 1 114 ? 5.988 -4.296 -17.188 1.00 93.81 114 ILE A O 1
ATOM 951 N N . GLU A 1 115 ? 6.386 -2.079 -17.382 1.00 95.00 115 GLU A N 1
ATOM 952 C CA . GLU A 1 115 ? 5.350 -1.869 -18.384 1.00 95.00 115 GLU A CA 1
ATOM 953 C C . GLU A 1 115 ? 5.514 -0.598 -19.216 1.00 95.00 115 GLU A C 1
ATOM 955 O O . GLU A 1 115 ? 6.133 0.353 -18.748 1.00 95.00 115 GLU A O 1
ATOM 960 N N . ALA A 1 116 ? 4.918 -0.541 -20.414 1.00 93.19 116 ALA A N 1
ATOM 961 C CA . ALA A 1 116 ? 4.737 0.712 -21.138 1.00 93.19 116 ALA A CA 1
ATOM 962 C C . ALA A 1 116 ? 3.427 0.769 -21.937 1.00 93.19 116 ALA A C 1
ATOM 964 O O . ALA A 1 116 ? 3.086 -0.154 -22.669 1.00 93.19 116 ALA A O 1
ATOM 965 N N . TRP A 1 117 ? 2.728 1.902 -21.853 1.00 93.75 117 TRP A N 1
ATOM 966 C CA . TRP A 1 117 ? 1.463 2.141 -22.556 1.00 93.75 117 TRP A CA 1
ATOM 967 C C . TRP A 1 117 ? 1.415 3.538 -23.171 1.00 93.75 117 TRP A C 1
ATOM 969 O O . TRP A 1 117 ? 2.073 4.464 -22.697 1.00 93.75 117 TRP A O 1
ATOM 979 N N . ALA A 1 118 ? 0.596 3.706 -24.208 1.00 89.50 118 ALA A N 1
ATOM 980 C CA . ALA A 1 118 ? 0.318 4.999 -24.822 1.00 89.50 118 ALA A CA 1
ATOM 981 C C . ALA A 1 118 ? -1.111 5.461 -24.507 1.00 89.50 118 ALA A C 1
ATOM 983 O O . ALA A 1 118 ? -2.055 4.673 -24.540 1.00 89.50 118 ALA A O 1
ATOM 984 N N . GLY A 1 119 ? -1.274 6.758 -24.249 1.00 86.00 119 GLY A N 1
ATOM 985 C CA . GLY A 1 119 ? -2.570 7.391 -24.017 1.00 86.00 119 GLY A CA 1
ATOM 986 C C . GLY A 1 119 ? -2.953 7.579 -22.545 1.00 86.00 119 GLY A C 1
ATOM 987 O O . GLY A 1 119 ? -2.168 7.390 -21.617 1.00 86.00 119 GLY A O 1
ATOM 988 N N . SER A 1 120 ? -4.196 8.021 -22.358 1.00 86.88 120 SER A N 1
ATOM 989 C CA . SER A 1 120 ? -4.689 8.683 -21.144 1.00 86.88 120 SER A CA 1
ATOM 990 C C . SER A 1 120 ? -5.381 7.769 -20.128 1.00 86.88 120 SER A C 1
ATOM 992 O O . SER A 1 120 ? -5.723 8.214 -19.035 1.00 86.88 120 SER A O 1
ATOM 994 N N . LYS A 1 121 ? -5.608 6.487 -20.428 1.00 91.56 121 LYS A N 1
ATOM 995 C CA . LYS A 1 121 ? -6.177 5.523 -19.470 1.00 91.56 121 LYS A CA 1
ATOM 996 C C . LYS A 1 121 ? -5.549 4.158 -19.672 1.00 91.56 121 LYS A C 1
ATOM 998 O O . LYS A 1 121 ? -5.421 3.707 -20.804 1.00 91.56 121 LYS A O 1
ATOM 1003 N N . TRP A 1 122 ? -5.210 3.503 -18.569 1.00 93.12 122 TRP A N 1
ATOM 1004 C CA . TRP A 1 122 ? -4.648 2.163 -18.578 1.00 93.12 122 TRP A CA 1
ATOM 1005 C C . TRP A 1 122 ? -5.088 1.429 -17.316 1.00 93.12 122 TRP A C 1
ATOM 1007 O O . TRP A 1 122 ? -4.802 1.863 -16.205 1.00 93.12 122 TRP A O 1
ATOM 1017 N N . VAL A 1 123 ? -5.844 0.344 -17.460 1.00 94.25 123 VAL A N 1
ATOM 1018 C CA . VAL A 1 123 ? -6.212 -0.517 -16.331 1.00 94.25 123 VAL A CA 1
ATOM 1019 C C . VAL A 1 123 ? -5.771 -1.911 -16.689 1.00 94.25 123 VAL A C 1
ATOM 1021 O O . VAL A 1 123 ? -6.452 -2.603 -17.440 1.00 94.25 123 VAL A O 1
ATOM 1024 N N . GLU A 1 124 ? -4.625 -2.302 -16.155 1.00 91.75 124 GLU A N 1
ATOM 1025 C CA . GLU A 1 124 ? -3.986 -3.540 -16.559 1.00 91.75 124 GLU A CA 1
ATOM 1026 C C . GLU A 1 124 ? -3.316 -4.246 -15.388 1.00 91.75 124 GLU A C 1
ATOM 1028 O O . GLU A 1 124 ? -3.002 -3.667 -14.344 1.00 91.75 124 GLU A O 1
ATOM 1033 N N . ASP A 1 125 ? -3.131 -5.537 -15.599 1.00 92.38 125 ASP A N 1
ATOM 1034 C CA . ASP A 1 125 ? -2.629 -6.496 -14.650 1.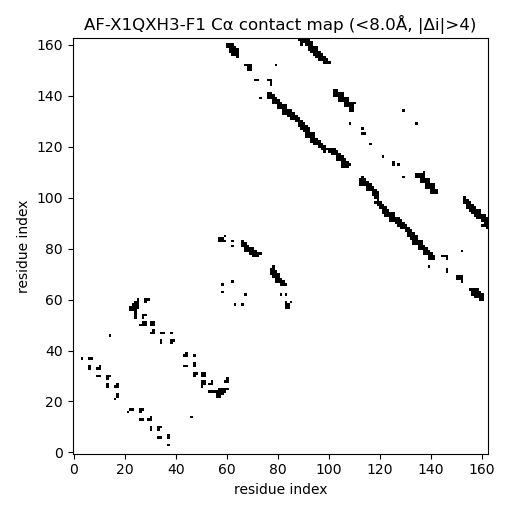00 92.38 125 ASP A CA 1
ATOM 1035 C C . ASP A 1 125 ? -1.320 -7.046 -15.225 1.00 92.38 125 ASP A C 1
ATOM 1037 O O . ASP A 1 125 ? -1.351 -7.747 -16.235 1.00 92.38 125 ASP A O 1
ATOM 1041 N N . ARG A 1 126 ? -0.173 -6.706 -14.626 1.00 90.25 126 ARG A N 1
ATOM 1042 C CA . ARG A 1 126 ? 1.144 -7.080 -15.172 1.00 90.25 126 ARG A CA 1
ATOM 1043 C C . ARG A 1 126 ? 1.900 -8.072 -14.294 1.00 90.25 126 ARG A C 1
ATOM 1045 O O . ARG A 1 126 ? 1.937 -7.840 -13.086 1.00 90.25 126 ARG A O 1
ATOM 1052 N N . PRO A 1 127 ? 2.488 -9.144 -14.864 1.00 88.12 127 PRO A N 1
ATOM 1053 C CA . PRO A 1 127 ? 3.322 -10.092 -14.133 1.00 88.12 127 PRO A CA 1
ATOM 1054 C C . PRO A 1 127 ? 4.721 -9.500 -13.945 1.00 88.12 127 PRO A C 1
ATOM 1056 O O . PRO A 1 127 ? 5.410 -9.209 -14.921 1.00 88.12 127 PRO A O 1
ATOM 1059 N N . VAL A 1 128 ? 5.145 -9.286 -12.699 1.00 84.50 128 VAL A N 1
ATOM 1060 C CA . VAL A 1 128 ? 6.465 -8.716 -12.422 1.00 84.50 128 VAL A CA 1
ATOM 1061 C C . VAL A 1 128 ? 6.981 -9.008 -11.022 1.00 84.50 128 VAL A C 1
ATOM 1063 O O . VAL A 1 128 ? 6.275 -8.777 -10.048 1.00 84.50 128 VAL A O 1
ATOM 1066 N N . THR A 1 129 ? 8.227 -9.474 -10.919 1.00 88.00 129 THR A N 1
ATOM 1067 C CA . THR A 1 129 ? 8.830 -9.901 -9.649 1.00 88.00 129 THR A CA 1
ATOM 1068 C C . THR A 1 129 ? 9.654 -8.787 -8.991 1.00 88.00 129 THR A C 1
ATOM 1070 O O . THR A 1 129 ? 10.795 -8.522 -9.385 1.00 88.00 129 THR A O 1
ATOM 1073 N N . VAL A 1 130 ? 9.082 -8.166 -7.956 1.00 83.25 130 VAL A N 1
ATOM 1074 C CA . VAL A 1 130 ? 9.780 -7.322 -6.968 1.00 83.25 130 VAL A CA 1
ATOM 1075 C C . VAL A 1 130 ? 10.443 -8.203 -5.906 1.00 83.25 130 VAL A C 1
ATOM 1077 O O . VAL A 1 130 ? 9.797 -9.166 -5.511 1.00 83.25 130 VAL A O 1
ATOM 1080 N N . PRO A 1 131 ? 11.657 -7.909 -5.399 1.00 87.44 131 PRO A N 1
ATOM 1081 C CA . PRO A 1 131 ? 12.206 -8.525 -4.180 1.00 87.44 131 PRO A CA 1
ATOM 1082 C C . PRO A 1 131 ? 11.583 -7.974 -2.872 1.00 87.44 131 PRO A C 1
ATOM 1084 O O . PRO A 1 131 ? 10.577 -7.277 -2.904 1.00 87.44 131 PRO A O 1
ATOM 1087 N N . ALA A 1 132 ? 12.172 -8.319 -1.719 1.00 84.69 132 ALA A N 1
ATOM 1088 C CA . ALA A 1 132 ? 11.758 -7.885 -0.378 1.00 84.69 132 ALA A CA 1
ATOM 1089 C C . ALA A 1 132 ? 12.649 -6.767 0.193 1.00 84.69 132 ALA A C 1
ATOM 1091 O O . ALA A 1 132 ? 13.875 -6.867 0.089 1.00 84.69 132 ALA A O 1
ATOM 1092 N N . GLY A 1 133 ? 12.06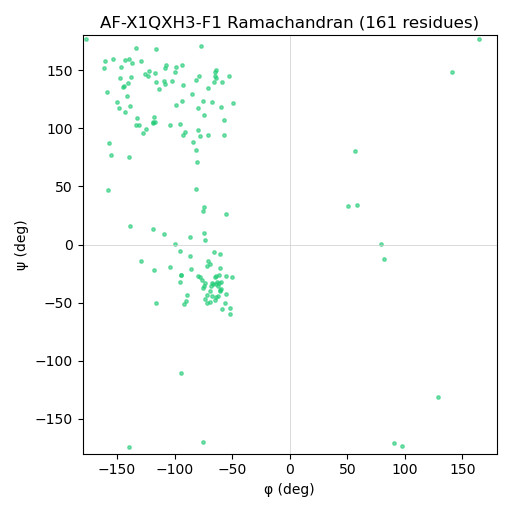5 -5.776 0.886 1.00 81.94 133 GLY A N 1
ATOM 1093 C CA . GLY A 1 133 ? 12.823 -4.698 1.531 1.00 81.94 133 GLY A CA 1
ATOM 1094 C C . GLY A 1 133 ? 12.332 -3.294 1.181 1.00 81.94 133 GLY A C 1
ATOM 1095 O O . GLY A 1 133 ? 11.157 -2.973 1.320 1.00 81.94 133 GLY A O 1
ATOM 1096 N N . GLU A 1 134 ? 13.242 -2.402 0.802 1.00 82.75 134 GLU A N 1
ATOM 1097 C CA . GLU A 1 134 ? 12.884 -1.030 0.434 1.00 82.75 134 GLU A CA 1
ATOM 1098 C C . GLU A 1 134 ? 12.943 -0.888 -1.079 1.00 82.75 134 GLU A C 1
ATOM 1100 O O . GLU A 1 134 ? 14.016 -0.812 -1.672 1.00 82.75 134 GLU A O 1
ATOM 1105 N N . HIS A 1 135 ? 11.755 -0.902 -1.681 1.00 87.75 135 HIS A N 1
ATOM 1106 C CA . HIS A 1 135 ? 11.572 -0.946 -3.122 1.00 87.75 135 HIS A CA 1
ATOM 1107 C C . HIS A 1 135 ? 11.092 0.390 -3.653 1.00 87.75 135 HIS A C 1
ATOM 1109 O O . HIS A 1 135 ? 10.456 1.185 -2.951 1.00 87.75 135 HIS A O 1
ATOM 1115 N N . GLU A 1 136 ? 11.395 0.632 -4.920 1.00 91.12 136 GLU A N 1
ATOM 1116 C CA . GLU A 1 136 ? 11.060 1.866 -5.602 1.00 91.12 136 GLU A CA 1
ATOM 1117 C C . GLU A 1 136 ? 10.454 1.557 -6.970 1.00 91.12 136 GLU A C 1
ATOM 1119 O O . GLU A 1 136 ? 11.163 1.287 -7.941 1.00 91.12 136 GLU A O 1
ATOM 1124 N N . PHE A 1 137 ? 9.128 1.669 -7.084 1.00 95.06 137 PHE A N 1
ATOM 1125 C CA . PHE A 1 137 ? 8.531 1.819 -8.409 1.00 95.06 137 PHE A CA 1
ATOM 1126 C C . PHE A 1 137 ? 8.979 3.139 -9.024 1.00 95.06 137 PHE A C 1
ATOM 1128 O O . PHE A 1 137 ? 9.131 4.112 -8.291 1.00 95.06 137 PHE A O 1
ATOM 1135 N N . ARG A 1 138 ? 9.124 3.218 -10.351 1.00 95.44 138 ARG A N 1
ATOM 1136 C CA . ARG A 1 138 ? 9.463 4.454 -11.067 1.00 95.44 138 ARG A CA 1
ATOM 1137 C C . ARG A 1 138 ? 8.757 4.586 -12.418 1.00 95.44 138 ARG A C 1
ATOM 1139 O O . ARG A 1 138 ? 9.056 3.835 -13.328 1.00 95.44 138 ARG A O 1
ATOM 1146 N N . LEU A 1 139 ? 7.854 5.551 -12.584 1.00 94.88 139 LEU A N 1
ATOM 1147 C CA . LEU A 1 139 ? 7.175 5.831 -13.856 1.00 94.88 139 LEU A CA 1
ATOM 1148 C C . LEU A 1 139 ? 7.933 6.897 -14.668 1.00 94.88 139 LEU A C 1
ATOM 1150 O O . LEU A 1 139 ? 8.348 7.899 -14.103 1.00 94.88 139 LEU A O 1
ATOM 1154 N N . ILE A 1 140 ? 8.088 6.718 -15.977 1.00 92.12 140 ILE A N 1
ATOM 1155 C CA . ILE A 1 140 ? 8.770 7.623 -16.922 1.00 92.12 140 ILE A CA 1
ATOM 1156 C C . ILE A 1 140 ? 7.795 8.038 -18.029 1.00 92.12 140 ILE A C 1
ATOM 1158 O O . ILE A 1 140 ? 6.914 7.256 -18.386 1.00 92.12 140 ILE A O 1
ATOM 1162 N N . TYR A 1 141 ? 7.948 9.246 -18.578 1.00 90.44 141 TYR A N 1
ATOM 1163 C CA . TYR A 1 141 ? 7.108 9.777 -19.658 1.00 90.44 141 TYR A CA 1
ATOM 1164 C C . TYR A 1 141 ? 7.888 10.024 -20.957 1.00 90.44 141 TYR A C 1
ATOM 1166 O O . TYR A 1 141 ? 9.001 10.545 -20.943 1.00 90.44 141 TYR A O 1
ATOM 1174 N N . TYR A 1 142 ? 7.258 9.691 -22.081 1.00 82.56 142 TYR A N 1
ATOM 1175 C CA . TYR A 1 142 ? 7.752 9.847 -23.445 1.00 82.56 142 TYR A CA 1
ATOM 1176 C C . TYR A 1 142 ? 6.814 10.785 -24.221 1.00 82.56 142 TYR A C 1
ATOM 1178 O O . TYR A 1 142 ? 5.707 10.408 -24.617 1.00 82.56 142 TYR A O 1
ATOM 1186 N N . GLY A 1 143 ? 7.272 12.019 -24.433 1.00 75.31 143 GLY A N 1
ATOM 1187 C CA . GLY A 1 143 ? 6.579 13.071 -25.177 1.00 75.31 143 GLY A CA 1
ATOM 1188 C C . GLY A 1 143 ? 7.198 14.445 -24.897 1.00 75.31 143 GLY A C 1
ATOM 1189 O O . GLY A 1 143 ? 8.083 14.564 -24.053 1.00 75.31 143 GLY A O 1
ATOM 1190 N N . ASN A 1 144 ? 6.703 15.496 -25.554 1.00 64.31 144 ASN A N 1
ATOM 1191 C CA . ASN A 1 144 ? 7.276 16.854 -25.502 1.00 64.31 144 ASN A CA 1
ATOM 1192 C C . ASN A 1 144 ? 6.997 17.628 -24.188 1.00 64.31 144 ASN A C 1
ATOM 1194 O O . ASN A 1 144 ? 6.927 18.856 -24.196 1.00 64.31 144 ASN A O 1
ATOM 1198 N N . ILE A 1 145 ? 6.826 16.938 -23.053 1.00 57.03 145 ILE A N 1
ATOM 1199 C CA . ILE A 1 145 ? 6.761 17.592 -21.738 1.00 57.03 145 ILE A CA 1
ATOM 1200 C C . ILE A 1 145 ? 8.196 17.896 -21.312 1.00 57.03 145 ILE A C 1
ATOM 1202 O O . ILE A 1 145 ? 8.910 17.024 -20.815 1.00 57.03 145 ILE A O 1
ATOM 1206 N N . PHE A 1 146 ? 8.622 19.141 -21.524 1.00 53.44 146 PHE A N 1
ATOM 1207 C CA . PHE A 1 146 ? 9.946 19.581 -21.105 1.00 53.44 146 PHE A CA 1
ATOM 1208 C C . PHE A 1 146 ? 10.058 19.581 -19.563 1.00 53.44 146 PHE A C 1
ATOM 1210 O O . PHE A 1 146 ? 9.114 19.988 -18.879 1.00 53.44 146 PHE A O 1
ATOM 1217 N N . PRO A 1 147 ? 11.195 19.147 -18.979 1.00 51.41 147 PRO A N 1
ATOM 1218 C CA . PRO A 1 147 ? 11.308 18.895 -17.532 1.00 51.41 147 PRO A CA 1
ATOM 1219 C C . PRO A 1 147 ? 11.185 20.120 -16.614 1.00 51.41 147 PRO A C 1
ATOM 1221 O O . PRO A 1 147 ? 11.189 19.973 -15.392 1.00 51.41 147 PRO A O 1
ATOM 1224 N N . SER A 1 148 ? 11.111 21.328 -17.174 1.00 50.44 148 SER A N 1
ATOM 1225 C CA . SER A 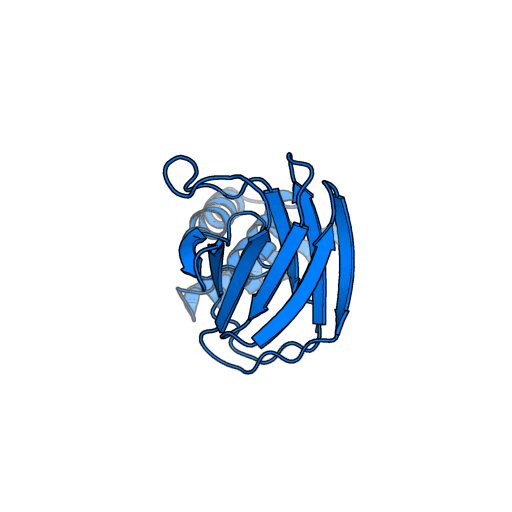1 148 ? 11.107 22.592 -16.437 1.00 50.44 148 SER A CA 1
ATOM 1226 C C . SER A 1 148 ? 9.815 22.877 -15.659 1.00 50.44 148 SER A C 1
ATOM 1228 O O . SER A 1 148 ? 9.864 23.695 -14.744 1.00 50.44 148 SER A O 1
ATOM 1230 N N . GLU A 1 149 ? 8.679 22.227 -15.966 1.00 54.31 149 GLU A N 1
ATOM 1231 C CA . GLU A 1 149 ? 7.365 22.719 -15.497 1.00 54.31 149 GLU A CA 1
ATOM 1232 C C . GLU A 1 1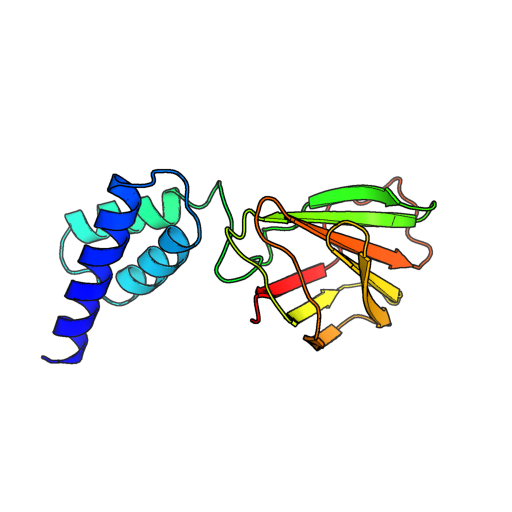49 ? 6.530 21.817 -14.560 1.00 54.31 149 GLU A C 1
ATOM 1234 O O . GLU A 1 149 ? 5.691 22.355 -13.835 1.00 54.31 149 GLU A O 1
ATOM 1239 N N . LYS A 1 150 ? 6.701 20.481 -14.492 1.00 55.47 150 LYS A N 1
ATOM 1240 C CA . LYS A 1 150 ? 5.753 19.612 -13.735 1.00 55.47 150 LYS A CA 1
ATOM 1241 C C . LYS A 1 150 ? 6.401 18.613 -12.757 1.00 55.47 150 LYS A C 1
ATOM 1243 O O . LYS A 1 150 ? 6.833 17.532 -13.133 1.00 55.47 150 LYS A O 1
ATOM 1248 N N . LYS A 1 151 ? 6.348 18.939 -11.453 1.00 62.91 151 LYS A N 1
ATOM 1249 C CA . LYS A 1 151 ? 6.779 18.077 -10.319 1.00 62.91 151 LYS A CA 1
ATOM 1250 C C . LYS A 1 151 ? 5.707 17.099 -9.798 1.00 62.91 151 LYS A C 1
ATOM 1252 O O . LYS A 1 151 ? 6.010 16.256 -8.957 1.00 62.91 151 LYS A O 1
ATOM 1257 N N . LYS A 1 152 ? 4.448 17.215 -10.234 1.00 69.31 152 LYS A N 1
ATOM 1258 C CA . LYS A 1 152 ? 3.342 16.322 -9.828 1.00 69.31 152 LYS A CA 1
ATOM 1259 C C . LYS A 1 152 ? 3.085 15.261 -10.906 1.00 69.31 152 LYS A C 1
ATOM 1261 O O . LYS A 1 152 ? 3.275 15.586 -12.075 1.00 69.31 152 LYS A O 1
ATOM 1266 N N . PRO A 1 153 ? 2.647 14.042 -10.543 1.00 79.19 153 PRO A N 1
ATOM 1267 C CA . PRO A 1 153 ? 2.119 13.065 -11.492 1.00 79.19 153 PRO A CA 1
ATOM 1268 C C . PRO A 1 153 ? 1.058 13.678 -12.425 1.00 79.19 153 PRO A C 1
ATOM 1270 O O . PRO A 1 153 ? 0.035 14.134 -11.915 1.00 79.19 153 PRO A O 1
ATOM 1273 N N . PRO A 1 154 ? 1.215 13.652 -13.765 1.00 84.06 154 PRO A N 1
ATOM 1274 C CA . PRO A 1 154 ? 0.130 13.960 -14.710 1.00 84.06 154 PRO A CA 1
ATOM 1275 C C . PRO A 1 154 ? -0.890 12.806 -14.799 1.00 84.06 154 PRO A C 1
ATOM 1277 O O . PRO A 1 154 ? -1.404 12.488 -15.874 1.00 84.06 154 PRO A O 1
ATOM 1280 N N . PHE A 1 155 ? -1.088 12.103 -13.677 1.00 88.00 155 PHE A N 1
ATOM 1281 C CA . PHE A 1 155 ? -1.785 10.833 -13.576 1.00 88.00 155 PHE A CA 1
ATOM 1282 C C . PHE A 1 155 ? -2.256 10.497 -12.156 1.00 88.00 155 PHE A C 1
ATOM 1284 O O . PHE A 1 155 ? -1.610 10.821 -11.163 1.00 88.00 155 PHE A O 1
ATOM 1291 N N . THR A 1 156 ? -3.336 9.724 -12.073 1.00 90.69 156 THR A N 1
ATOM 1292 C CA . THR A 1 156 ? -3.646 8.858 -10.928 1.00 90.69 156 THR A CA 1
ATOM 1293 C C . THR A 1 156 ? -3.082 7.482 -11.238 1.00 90.69 156 THR A C 1
ATOM 1295 O O . THR A 1 156 ? -3.455 6.915 -12.260 1.00 90.69 156 THR A O 1
ATOM 1298 N N . LEU A 1 157 ? -2.217 6.931 -10.382 1.00 91.31 157 LEU A N 1
ATOM 1299 C CA . LEU A 1 157 ? -1.754 5.547 -10.502 1.00 91.31 157 LEU A CA 1
ATOM 1300 C C . LEU A 1 157 ? -1.952 4.811 -9.184 1.00 91.31 157 LEU A C 1
ATOM 1302 O O . LEU A 1 157 ? -1.106 4.834 -8.295 1.00 91.31 157 LEU A O 1
ATOM 1306 N N . GLN A 1 158 ? -3.066 4.100 -9.081 1.00 92.31 158 GLN A N 1
ATOM 1307 C CA . GLN A 1 158 ? -3.239 3.123 -8.022 1.00 92.31 158 GLN A CA 1
ATOM 1308 C C . GLN A 1 158 ? -2.582 1.821 -8.473 1.00 92.31 158 GLN A C 1
ATOM 1310 O O . GLN A 1 158 ? -3.259 0.975 -9.062 1.00 92.31 158 GLN A O 1
ATOM 1315 N N . VAL A 1 159 ? -1.280 1.651 -8.207 1.00 89.44 159 VAL A N 1
ATOM 1316 C CA . VAL A 1 159 ? -0.694 0.304 -8.211 1.00 89.44 159 VAL A CA 1
ATOM 1317 C C . VAL A 1 159 ? -1.250 -0.387 -6.986 1.00 89.44 159 VAL A C 1
ATOM 1319 O O . VAL A 1 159 ? -0.732 -0.252 -5.884 1.00 89.44 159 VAL A O 1
ATOM 1322 N N . HIS A 1 160 ? -2.336 -1.131 -7.177 1.00 89.19 160 HIS A N 1
ATOM 1323 C CA . HIS A 1 160 ? -2.639 -2.161 -6.202 1.00 89.19 160 HIS A CA 1
ATOM 1324 C C . HIS A 1 160 ? -1.531 -3.174 -6.373 1.00 89.19 160 HIS A C 1
ATOM 1326 O O . HIS A 1 160 ? -1.315 -3.667 -7.485 1.00 89.19 160 HIS A O 1
ATOM 1332 N N . PHE A 1 161 ? -0.817 -3.437 -5.287 1.00 86.06 161 PHE A N 1
ATOM 1333 C CA . PHE A 1 161 ? 0.067 -4.576 -5.233 1.00 86.06 161 PHE A CA 1
ATOM 1334 C C . PHE A 1 161 ? -0.810 -5.789 -5.522 1.00 86.06 161 PHE A C 1
ATOM 1336 O O . PHE A 1 161 ? -1.657 -6.159 -4.707 1.00 86.06 161 PHE A O 1
ATOM 1343 N N . LYS A 1 162 ? -0.665 -6.359 -6.719 1.00 70.62 162 LYS A N 1
ATOM 1344 C CA . LYS A 1 162 ? -1.004 -7.763 -6.870 1.00 70.62 162 LYS A CA 1
ATOM 1345 C C . LYS A 1 162 ? 0.162 -8.541 -6.271 1.00 70.62 162 LYS A C 1
ATOM 1347 O O . LYS A 1 162 ? 1.173 -7.972 -5.853 1.00 70.62 162 LYS A O 1
ATOM 1352 N N . LYS A 1 163 ? -0.036 -9.836 -6.143 1.00 64.06 163 LYS A N 1
ATOM 1353 C CA . LYS A 1 163 ? 0.942 -10.753 -5.588 1.00 64.06 163 LYS A CA 1
ATOM 1354 C C . LYS A 1 163 ? 1.125 -11.890 -6.571 1.00 64.06 163 LYS A C 1
ATOM 1356 O O . LYS A 1 163 ? 0.158 -12.143 -7.325 1.00 64.06 163 LYS A O 1
#